Protein AF-A0A1N7NKH2-F1 (afdb_monomer_lite)

pLDDT: mean 83.98, std 18.61, range [43.47, 98.81]

InterPro domains:
  IPR029060 PIN-like domain superfamily [SSF88723] (3-63)

Radius of gyration: 21.87 Å; chains: 1; bounding box: 74×22×43 Å

Sequence (74 aa):
MIEKFEQLGTENFAISEITLAELVFGAENSKNPPKNLDLIEVFANQVVVLPIFERDLPLWKRESPTKIYGPADQ

Foldseek 3Di:
DVVVCVVCFQQNAEDEPVVLVVQLVDLCPDPHNVVSNVVSVVSPVRHHYHYPDDPDPPPPVPPPPPPPDDDDDD

Structure (mmCIF, N/CA/C/O backbone):
data_AF-A0A1N7NKH2-F1
#
_entry.id   AF-A0A1N7NKH2-F1
#
loop_
_atom_site.group_PDB
_atom_site.id
_atom_site.type_symbol
_atom_site.label_atom_id
_atom_site.label_alt_id
_atom_site.label_comp_id
_atom_site.label_asym_id
_atom_site.label_entity_id
_atom_site.label_seq_id
_atom_site.pdbx_PDB_ins_code
_atom_site.Cartn_x
_atom_site.Cartn_y
_atom_site.Cartn_z
_atom_site.occupancy
_atom_site.B_iso_or_equiv
_atom_site.auth_seq_id
_atom_site.auth_comp_id
_atom_site.auth_asym_id
_atom_site.auth_atom_id
_atom_site.pdbx_PDB_model_num
ATOM 1 N N . MET A 1 1 ? -6.151 6.762 18.462 1.00 72.69 1 MET A N 1
ATOM 2 C CA . MET A 1 1 ? -5.8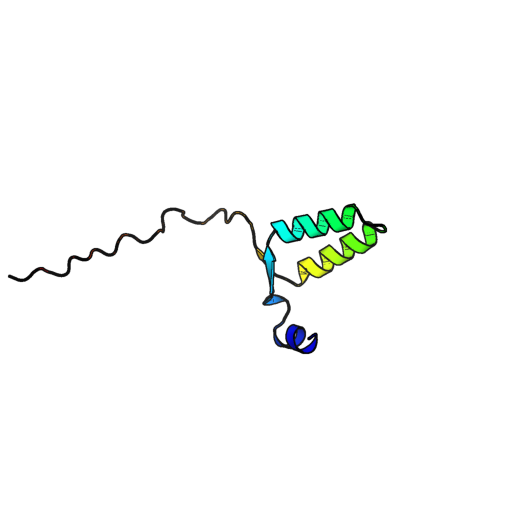73 6.669 17.006 1.00 72.69 1 MET A CA 1
ATOM 3 C C . MET A 1 1 ? -5.800 5.207 16.595 1.00 72.69 1 MET A C 1
ATOM 5 O O . MET A 1 1 ? -6.695 4.804 15.874 1.00 72.69 1 MET A O 1
ATOM 9 N N . ILE A 1 2 ? -4.852 4.416 17.117 1.00 87.00 2 ILE A N 1
ATOM 10 C CA . ILE A 1 2 ? -4.756 2.956 16.883 1.00 87.00 2 ILE A CA 1
ATOM 11 C C . ILE A 1 2 ? -6.081 2.234 17.167 1.00 87.00 2 ILE A C 1
ATOM 13 O O . ILE A 1 2 ? -6.585 1.552 16.288 1.00 87.00 2 ILE A O 1
ATOM 17 N N . GLU A 1 3 ? -6.719 2.521 18.306 1.00 93.88 3 GLU A N 1
ATOM 18 C CA . GLU A 1 3 ? -8.030 1.952 18.675 1.00 93.88 3 GLU A CA 1
ATOM 19 C C . GLU A 1 3 ? -9.100 2.115 17.583 1.00 93.88 3 GLU A C 1
ATOM 21 O O . GLU A 1 3 ? -9.951 1.254 17.402 1.00 93.88 3 GLU A O 1
ATOM 26 N N . LYS A 1 4 ? -9.058 3.215 16.819 1.00 90.44 4 LYS A N 1
ATOM 27 C CA . LYS A 1 4 ? -10.016 3.466 15.739 1.00 90.44 4 LYS A CA 1
ATOM 28 C C . LYS A 1 4 ? -9.690 2.664 14.478 1.00 90.44 4 LYS A C 1
ATOM 30 O O . LYS A 1 4 ? -10.609 2.265 13.777 1.00 90.44 4 LYS A O 1
ATOM 35 N N . PHE A 1 5 ? -8.408 2.425 14.201 1.00 88.94 5 PHE A N 1
ATOM 36 C CA . PHE A 1 5 ? -7.984 1.535 13.117 1.00 88.94 5 PHE A CA 1
ATOM 37 C C . PHE A 1 5 ? -8.351 0.080 13.439 1.00 88.94 5 PHE A C 1
ATOM 39 O O . PHE A 1 5 ? -8.897 -0.606 12.584 1.00 88.94 5 PHE A O 1
ATOM 46 N N . GLU A 1 6 ? -8.148 -0.352 14.685 1.00 90.94 6 GLU A N 1
ATOM 47 C CA . GLU A 1 6 ? -8.527 -1.692 15.157 1.00 90.94 6 GLU A CA 1
ATOM 48 C C . GLU A 1 6 ? -10.045 -1.915 15.136 1.00 90.94 6 GLU A C 1
ATOM 50 O O . GLU A 1 6 ? -10.503 -2.976 14.729 1.00 90.94 6 GLU A O 1
ATOM 55 N N . GLN A 1 7 ? -10.837 -0.909 15.526 1.00 95.31 7 GLN A N 1
ATOM 56 C CA . GLN A 1 7 ? -12.304 -0.979 15.474 1.00 95.31 7 GLN A CA 1
ATOM 57 C C . GLN A 1 7 ? -12.862 -1.062 14.050 1.00 95.31 7 GLN A C 1
ATOM 59 O O . GLN A 1 7 ? -13.908 -1.672 13.845 1.00 95.31 7 GLN A O 1
ATOM 64 N N . LEU A 1 8 ? -12.221 -0.386 13.092 1.00 93.50 8 LEU A N 1
ATOM 65 C CA . LEU A 1 8 ? -12.688 -0.323 11.709 1.00 93.50 8 LEU A CA 1
ATOM 66 C C . LEU A 1 8 ? -12.198 -1.503 10.865 1.00 93.50 8 LEU A C 1
ATOM 68 O O . LEU A 1 8 ? -12.876 -1.828 9.901 1.00 93.50 8 LEU A O 1
ATOM 72 N N . GLY A 1 9 ? -11.071 -2.130 11.216 1.00 92.56 9 GLY A N 1
ATOM 73 C CA . GLY A 1 9 ? -10.469 -3.211 10.432 1.00 92.56 9 GLY A CA 1
ATOM 74 C C . GLY A 1 9 ? -9.749 -2.690 9.184 1.00 92.56 9 GLY A C 1
ATOM 75 O O . GLY A 1 9 ? -10.236 -1.799 8.482 1.00 92.56 9 GLY A O 1
ATOM 76 N N . THR A 1 10 ? -8.551 -3.207 8.907 1.00 91.00 10 THR A N 1
ATOM 77 C CA . THR A 1 10 ? -7.727 -2.717 7.788 1.00 91.00 10 THR A CA 1
ATOM 78 C C . THR A 1 10 ? -8.297 -3.095 6.424 1.00 91.00 10 THR A C 1
ATOM 80 O O . THR A 1 10 ? -8.059 -2.389 5.448 1.00 91.00 10 THR A O 1
ATOM 83 N N . GLU A 1 11 ? -9.136 -4.129 6.372 1.00 90.81 11 GLU A N 1
ATOM 84 C CA . GLU A 1 11 ? -9.902 -4.540 5.198 1.00 90.81 11 GLU A CA 1
ATOM 85 C C . GLU A 1 11 ? -10.891 -3.470 4.710 1.00 90.81 11 GLU A C 1
ATOM 87 O O . GLU A 1 11 ? -11.290 -3.488 3.548 1.00 90.81 11 GLU A O 1
ATOM 92 N N . ASN A 1 12 ? -11.264 -2.519 5.575 1.00 94.00 12 ASN A N 1
ATOM 93 C CA . ASN A 1 12 ? -12.122 -1.385 5.224 1.00 94.00 12 ASN A CA 1
ATOM 94 C C . ASN A 1 12 ? -11.326 -0.139 4.815 1.00 94.00 12 ASN A C 1
ATOM 96 O O . ASN A 1 12 ? -11.909 0.916 4.550 1.00 94.00 12 ASN A O 1
ATOM 100 N N . PHE A 1 13 ? -9.997 -0.235 4.758 1.00 95.50 13 PHE A N 1
ATOM 101 C CA . PHE A 1 13 ? -9.139 0.821 4.243 1.00 95.50 13 PHE A CA 1
ATOM 102 C C . PHE A 1 13 ? -8.671 0.494 2.844 1.00 95.50 13 PHE A C 1
ATOM 104 O O . PHE A 1 13 ? -8.450 -0.660 2.485 1.00 95.50 13 PHE A O 1
ATOM 111 N N . ALA A 1 14 ? -8.492 1.551 2.064 1.00 96.44 14 ALA A N 1
ATOM 112 C CA . ALA A 1 14 ? -8.028 1.433 0.706 1.00 96.44 14 ALA A CA 1
ATOM 113 C C . ALA A 1 14 ? -6.960 2.475 0.392 1.00 96.44 14 ALA A C 1
ATOM 115 O O . ALA A 1 14 ? -7.007 3.606 0.882 1.00 96.44 14 ALA A O 1
ATOM 116 N N . ILE A 1 15 ? -6.028 2.088 -0.471 1.00 97.06 15 ILE A N 1
ATOM 117 C CA . ILE A 1 15 ? -5.104 2.992 -1.153 1.00 97.06 15 ILE A CA 1
ATOM 118 C C . ILE A 1 15 ? -5.245 2.804 -2.661 1.00 97.06 15 ILE A C 1
ATOM 120 O O . ILE A 1 15 ? -5.684 1.757 -3.130 1.00 97.06 15 ILE A O 1
ATOM 124 N N . SER A 1 16 ? -4.862 3.814 -3.436 1.00 97.00 16 SER A N 1
ATOM 125 C CA . SER A 1 16 ? -4.759 3.651 -4.887 1.00 97.00 16 SER A CA 1
ATOM 126 C C . SER A 1 16 ? -3.492 2.876 -5.262 1.00 97.00 16 SER A C 1
ATOM 128 O O . SER A 1 16 ? -2.487 2.940 -4.551 1.00 97.00 16 SER A O 1
ATOM 130 N N . GLU A 1 17 ? -3.502 2.206 -6.412 1.00 96.12 17 GLU A N 1
ATOM 131 C CA . GLU A 1 17 ? -2.295 1.605 -6.998 1.00 96.12 17 GLU A CA 1
ATOM 132 C C . GLU A 1 17 ? -1.185 2.650 -7.240 1.00 96.12 17 GLU A C 1
ATOM 134 O O . GLU A 1 17 ? -0.007 2.336 -7.083 1.00 96.12 17 GLU A O 1
ATOM 139 N N . ILE A 1 18 ? -1.542 3.916 -7.515 1.00 96.56 18 ILE A N 1
ATOM 140 C CA . ILE A 1 18 ? -0.572 5.026 -7.618 1.00 96.56 18 ILE A CA 1
ATOM 141 C C . ILE A 1 18 ? 0.164 5.198 -6.288 1.00 96.56 18 ILE A C 1
ATOM 143 O O . ILE A 1 18 ? 1.390 5.239 -6.258 1.00 96.56 18 ILE A O 1
ATOM 147 N N . THR A 1 19 ? -0.576 5.239 -5.179 1.00 98.25 19 THR A N 1
ATOM 148 C CA . THR A 1 19 ? 0.004 5.365 -3.837 1.00 98.25 19 THR A CA 1
ATOM 149 C C . THR A 1 19 ? 0.888 4.168 -3.493 1.00 98.25 19 THR A C 1
ATOM 151 O O . THR A 1 19 ? 1.951 4.341 -2.903 1.00 98.25 19 THR A O 1
ATOM 154 N N . LEU A 1 20 ? 0.499 2.950 -3.887 1.00 98.31 20 LEU A N 1
ATOM 155 C CA . LEU A 1 20 ? 1.359 1.777 -3.719 1.00 98.31 20 LEU A CA 1
ATOM 156 C C . LEU A 1 20 ? 2.673 1.928 -4.504 1.00 98.31 20 LEU A C 1
ATOM 158 O O . LEU A 1 20 ? 3.740 1.651 -3.958 1.00 98.31 20 LEU A O 1
ATOM 162 N N . ALA A 1 21 ? 2.618 2.418 -5.745 1.00 98.12 21 ALA A N 1
ATOM 163 C CA . ALA A 1 21 ? 3.812 2.665 -6.553 1.00 98.12 21 ALA A CA 1
ATOM 164 C C . ALA A 1 21 ? 4.742 3.715 -5.915 1.00 98.12 21 ALA A C 1
ATOM 166 O O . ALA A 1 21 ? 5.957 3.525 -5.888 1.00 98.12 21 ALA A O 1
ATOM 167 N N . GLU A 1 22 ? 4.189 4.786 -5.342 1.00 98.69 22 GLU A N 1
ATOM 168 C CA . GLU A 1 22 ? 4.959 5.796 -4.601 1.00 98.69 22 GLU A CA 1
ATOM 169 C C . GLU A 1 22 ? 5.647 5.203 -3.362 1.00 98.69 22 GLU A C 1
ATOM 171 O O . GLU A 1 22 ? 6.809 5.513 -3.086 1.00 98.69 22 GLU A O 1
ATOM 176 N N . LEU A 1 23 ? 4.956 4.3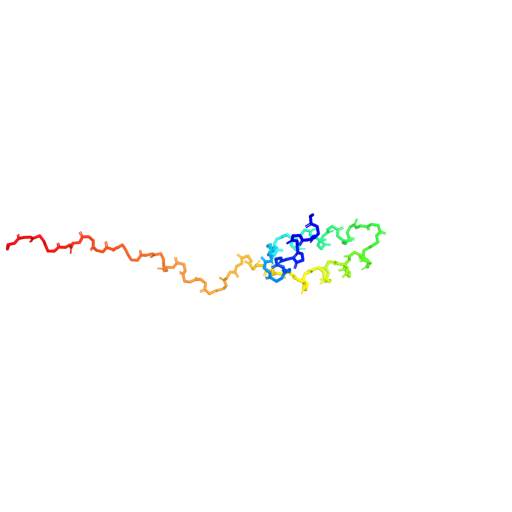22 -2.631 1.00 98.75 23 LEU A N 1
ATOM 177 C CA . LEU A 1 23 ? 5.511 3.635 -1.464 1.00 98.75 23 LEU A CA 1
ATOM 178 C C . LEU A 1 23 ? 6.660 2.696 -1.844 1.00 98.75 23 LEU A C 1
ATOM 180 O O . LEU A 1 23 ? 7.703 2.717 -1.187 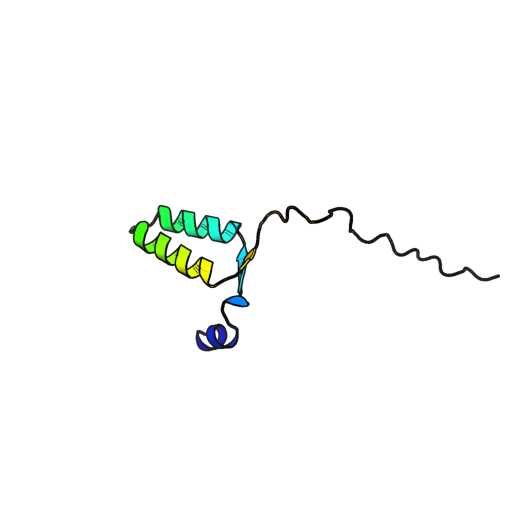1.00 98.75 23 LEU A O 1
ATOM 184 N N . VAL A 1 24 ? 6.496 1.915 -2.915 1.00 98.62 24 VAL A N 1
ATOM 185 C CA . VAL A 1 24 ? 7.554 1.042 -3.447 1.00 98.62 24 VAL A CA 1
ATOM 186 C C . VAL A 1 24 ? 8.756 1.875 -3.880 1.00 98.62 24 VAL A C 1
ATOM 188 O O . VAL A 1 24 ? 9.869 1.612 -3.429 1.00 98.62 24 VAL A O 1
ATOM 191 N N . PHE A 1 25 ? 8.535 2.941 -4.651 1.00 98.81 25 PHE A N 1
ATOM 192 C CA . PHE A 1 25 ? 9.601 3.853 -5.063 1.00 98.81 25 PHE A CA 1
ATOM 193 C C . PHE A 1 25 ? 10.348 4.442 -3.855 1.00 98.81 25 PHE A C 1
ATOM 195 O O . PHE A 1 25 ? 11.581 4.473 -3.823 1.00 98.81 25 PHE A O 1
ATOM 202 N N . GLY A 1 26 ? 9.619 4.876 -2.824 1.00 98.69 26 GLY A N 1
ATOM 203 C CA . GLY A 1 26 ? 10.211 5.368 -1.582 1.00 98.69 26 GLY A CA 1
ATOM 204 C C . GLY A 1 26 ? 11.039 4.305 -0.851 1.00 98.69 26 GLY A C 1
ATOM 205 O O . GLY A 1 26 ? 12.120 4.613 -0.342 1.00 98.69 26 GLY A O 1
ATOM 206 N N . ALA A 1 27 ? 10.571 3.055 -0.818 1.00 98.62 27 ALA A N 1
ATOM 207 C CA . ALA A 1 27 ? 11.280 1.938 -0.200 1.00 98.62 27 ALA A CA 1
ATOM 208 C C . ALA A 1 27 ? 12.575 1.585 -0.952 1.00 98.62 27 ALA A C 1
ATOM 210 O O . ALA A 1 27 ? 13.628 1.476 -0.316 1.00 98.62 27 ALA A O 1
ATOM 211 N N . GLU A 1 28 ? 12.529 1.490 -2.284 1.00 98.69 28 GLU A N 1
ATOM 212 C CA . GLU A 1 28 ? 13.690 1.212 -3.146 1.00 98.69 28 GLU A CA 1
ATOM 213 C C . GLU A 1 28 ? 14.809 2.248 -2.976 1.00 98.69 28 GLU A C 1
ATOM 215 O O . GLU A 1 28 ? 15.988 1.900 -2.955 1.00 98.69 28 GLU A O 1
ATOM 220 N N . ASN A 1 29 ? 14.441 3.518 -2.783 1.00 98.62 29 ASN A N 1
ATOM 221 C CA . ASN A 1 29 ? 15.377 4.636 -2.634 1.00 98.62 29 ASN A CA 1
ATOM 222 C C . ASN A 1 29 ? 15.749 4.945 -1.170 1.00 98.62 29 ASN A C 1
ATOM 224 O O . ASN A 1 29 ? 16.369 5.968 -0.869 1.00 98.62 29 ASN A O 1
ATOM 228 N N . SER A 1 30 ? 15.361 4.081 -0.232 1.00 98.31 30 SER A N 1
ATOM 229 C CA . SER A 1 30 ? 15.614 4.281 1.194 1.00 98.31 30 SER A CA 1
ATOM 230 C C . SER A 1 30 ? 17.002 3.791 1.636 1.00 98.31 30 SER A C 1
ATOM 232 O O . SER A 1 30 ? 17.733 3.130 0.906 1.00 98.31 30 SER A O 1
ATOM 234 N N . LYS A 1 31 ? 17.373 4.071 2.895 1.00 98.44 31 LYS A N 1
ATOM 235 C CA . LYS A 1 31 ? 18.638 3.592 3.490 1.00 98.44 31 LYS A CA 1
ATOM 236 C C . LYS A 1 31 ? 18.688 2.073 3.711 1.00 98.44 31 LYS A C 1
ATOM 238 O O . LYS A 1 31 ? 19.771 1.539 3.927 1.00 98.44 31 LYS A O 1
ATOM 243 N N . ASN A 1 32 ? 17.538 1.397 3.734 1.00 98.19 32 ASN A N 1
ATOM 244 C CA . ASN A 1 32 ? 17.450 -0.056 3.879 1.00 98.19 32 ASN A CA 1
ATOM 245 C C . ASN A 1 32 ? 16.303 -0.596 3.006 1.00 98.19 32 ASN A C 1
ATOM 247 O O . ASN A 1 32 ? 15.215 -0.860 3.528 1.00 98.19 32 ASN A O 1
ATOM 251 N N . PRO A 1 33 ? 16.532 -0.727 1.686 1.00 98.56 33 PRO A N 1
ATOM 252 C CA . PRO A 1 33 ? 15.495 -1.144 0.752 1.00 98.56 33 PRO A CA 1
ATOM 253 C C . PRO A 1 33 ? 14.866 -2.505 1.066 1.00 98.56 33 PRO A C 1
ATOM 255 O O . PRO A 1 33 ? 13.642 -2.546 1.105 1.00 98.56 33 PRO A O 1
ATOM 258 N N . PRO A 1 34 ? 15.621 -3.581 1.388 1.00 98.56 34 PRO A N 1
ATOM 259 C CA . PRO A 1 34 ? 15.017 -4.884 1.682 1.00 98.56 34 PRO A CA 1
ATOM 260 C C . PRO A 1 34 ? 13.996 -4.814 2.819 1.00 98.56 34 PRO A C 1
ATOM 262 O O . PRO A 1 34 ? 12.845 -5.194 2.648 1.00 98.56 34 PRO A O 1
ATOM 265 N N . LYS A 1 35 ? 14.378 -4.206 3.951 1.00 98.50 35 LYS A N 1
ATOM 266 C CA . LYS A 1 35 ? 13.483 -4.067 5.107 1.00 98.50 35 LYS A CA 1
ATOM 267 C C . LYS A 1 35 ? 12.217 -3.276 4.769 1.00 98.50 35 LYS A C 1
ATOM 269 O O . LYS A 1 35 ? 11.143 -3.577 5.282 1.00 98.50 35 LYS A O 1
ATOM 274 N N . ASN A 1 36 ? 12.358 -2.208 3.990 1.00 98.69 36 ASN A N 1
ATOM 275 C CA . ASN A 1 36 ? 11.236 -1.326 3.701 1.00 98.69 36 ASN A CA 1
ATOM 276 C C . ASN A 1 36 ? 10.312 -1.919 2.637 1.00 98.69 36 ASN A C 1
ATOM 278 O O . ASN A 1 36 ? 9.106 -1.757 2.766 1.00 98.69 36 ASN A O 1
ATOM 282 N N . LEU A 1 37 ? 10.845 -2.639 1.649 1.00 98.75 37 LEU A N 1
ATOM 283 C CA . LEU A 1 37 ? 10.040 -3.378 0.677 1.00 98.75 37 LEU A CA 1
ATOM 284 C C . LEU A 1 37 ? 9.202 -4.460 1.367 1.00 98.75 37 LEU A C 1
ATOM 286 O O . LEU A 1 37 ? 7.995 -4.491 1.148 1.00 98.75 37 LEU A O 1
ATOM 290 N N . ASP A 1 38 ? 9.796 -5.232 2.284 1.00 98.69 38 ASP A N 1
ATOM 291 C CA . ASP A 1 38 ? 9.060 -6.218 3.091 1.00 98.69 38 ASP A CA 1
ATOM 292 C C . ASP A 1 38 ? 7.921 -5.556 3.890 1.00 98.69 38 ASP A C 1
ATOM 294 O O . ASP A 1 38 ? 6.811 -6.078 3.985 1.00 98.69 38 ASP A O 1
ATOM 298 N N . LEU A 1 39 ? 8.167 -4.368 4.456 1.00 98.50 39 LEU A N 1
ATOM 299 C CA . LEU A 1 39 ? 7.149 -3.620 5.197 1.00 98.50 39 LEU A CA 1
ATOM 300 C C . LEU A 1 39 ? 6.014 -3.133 4.289 1.00 98.50 39 LEU A C 1
ATOM 302 O O . LEU A 1 39 ? 4.853 -3.192 4.696 1.00 98.50 39 LEU A O 1
ATOM 306 N N . ILE A 1 40 ? 6.330 -2.666 3.076 1.00 98.56 40 ILE A N 1
ATOM 307 C CA . ILE A 1 40 ? 5.316 -2.275 2.090 1.00 98.56 40 ILE A CA 1
ATOM 308 C C . ILE A 1 40 ? 4.494 -3.487 1.649 1.00 98.56 40 ILE A C 1
ATOM 310 O O . ILE A 1 40 ? 3.277 -3.366 1.556 1.00 98.56 40 ILE A O 1
ATOM 3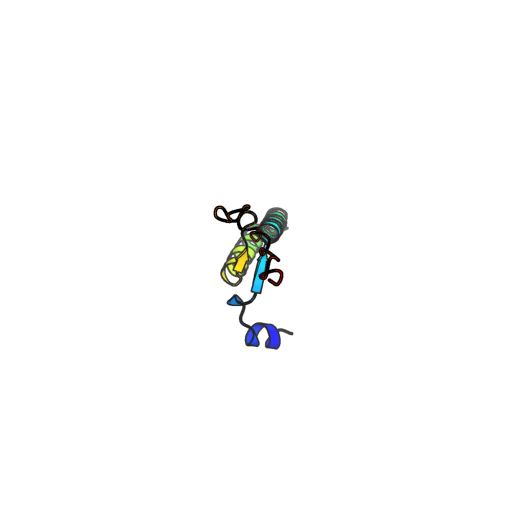14 N N . GLU A 1 41 ? 5.109 -4.653 1.448 1.00 98.19 41 GLU A N 1
ATOM 315 C CA . GLU A 1 41 ? 4.391 -5.888 1.113 1.00 98.19 41 GLU A CA 1
ATOM 316 C C . GLU A 1 41 ? 3.425 -6.301 2.233 1.00 98.19 41 GLU A C 1
ATOM 318 O O . GLU A 1 41 ? 2.246 -6.558 1.982 1.00 98.19 41 GLU A O 1
ATOM 323 N N . VAL A 1 42 ? 3.883 -6.300 3.490 1.00 98.00 42 VAL A N 1
ATOM 324 C CA . VAL A 1 42 ? 3.023 -6.596 4.648 1.00 98.00 42 VAL A CA 1
ATOM 325 C C . VAL A 1 42 ? 1.865 -5.602 4.747 1.00 98.00 42 VAL A C 1
ATOM 327 O O . VAL A 1 42 ? 0.730 -6.015 4.975 1.00 98.00 42 VAL A O 1
ATOM 330 N N . PHE A 1 43 ? 2.129 -4.309 4.555 1.00 96.69 43 PHE A N 1
ATOM 331 C CA . PHE A 1 43 ? 1.098 -3.272 4.575 1.00 96.69 43 PHE A CA 1
ATOM 332 C C . PHE A 1 43 ? 0.085 -3.435 3.432 1.00 96.69 43 PHE A C 1
ATOM 334 O O . PHE A 1 43 ? -1.120 -3.395 3.674 1.00 96.69 43 PHE A O 1
ATOM 341 N N . ALA A 1 44 ? 0.551 -3.665 2.201 1.00 97.00 44 ALA A N 1
ATOM 342 C CA . ALA A 1 44 ? -0.306 -3.825 1.028 1.00 97.00 44 ALA A CA 1
ATOM 343 C C . ALA A 1 44 ? -1.227 -5.050 1.140 1.00 97.00 44 ALA A C 1
ATOM 345 O O . ALA A 1 44 ? -2.343 -5.018 0.636 1.00 97.00 44 ALA A O 1
ATOM 346 N N . ASN A 1 45 ? -0.800 -6.095 1.856 1.00 96.75 45 ASN A N 1
ATOM 347 C CA . ASN A 1 45 ? -1.620 -7.275 2.139 1.00 96.75 45 ASN A CA 1
ATOM 348 C C . ASN A 1 45 ? -2.724 -7.041 3.190 1.00 96.75 45 ASN A C 1
ATOM 350 O O . ASN A 1 45 ? -3.575 -7.908 3.379 1.00 96.75 45 ASN A O 1
ATOM 354 N N . GLN A 1 46 ? -2.714 -5.907 3.897 1.00 95.38 46 GLN A N 1
ATOM 355 C CA . GLN A 1 46 ? -3.693 -5.585 4.945 1.00 95.38 46 GLN A CA 1
ATOM 356 C C . GLN A 1 46 ? -4.797 -4.636 4.478 1.00 95.38 46 GLN A C 1
ATOM 358 O O . GLN A 1 46 ? -5.835 -4.562 5.135 1.00 95.38 46 GLN A O 1
ATOM 363 N N . VAL A 1 47 ? -4.576 -3.907 3.382 1.00 96.19 47 VAL A N 1
ATOM 364 C CA . VAL A 1 47 ? -5.485 -2.880 2.857 1.00 96.19 47 VAL A CA 1
ATOM 365 C C . VAL A 1 47 ? -5.944 -3.232 1.446 1.00 96.19 47 VAL A C 1
ATOM 367 O O . VAL A 1 47 ? -5.291 -3.984 0.727 1.00 96.19 47 VAL A O 1
ATOM 370 N N . VAL A 1 48 ? -7.058 -2.655 1.009 1.00 96.31 48 VAL A N 1
ATOM 371 C CA . VAL A 1 48 ? -7.529 -2.803 -0.369 1.00 96.31 48 VAL A CA 1
ATOM 372 C C . VAL A 1 48 ? -6.711 -1.901 -1.296 1.00 96.31 48 VAL A C 1
ATOM 374 O O . VAL A 1 48 ? -6.698 -0.680 -1.145 1.00 96.31 48 VAL A O 1
ATOM 377 N N . VAL A 1 49 ? -6.047 -2.480 -2.296 1.00 95.88 49 VAL A N 1
ATOM 378 C CA . VAL A 1 49 ? -5.382 -1.710 -3.358 1.00 95.88 49 VAL A CA 1
ATOM 379 C C . VAL A 1 49 ? -6.356 -1.530 -4.520 1.00 95.88 49 VAL A C 1
ATOM 381 O O . VAL A 1 49 ? -6.722 -2.494 -5.191 1.00 95.88 49 VAL A O 1
ATOM 384 N N . LEU A 1 50 ? -6.800 -0.294 -4.746 1.00 94.44 50 LEU A N 1
ATOM 385 C CA . LEU A 1 50 ? -7.737 0.039 -5.817 1.00 94.44 50 LEU A CA 1
ATOM 386 C C . LEU A 1 50 ? -6.989 0.188 -7.153 1.00 94.44 50 LEU A C 1
ATOM 388 O O . LEU A 1 50 ? -6.052 0.995 -7.222 1.00 94.44 50 LEU A O 1
ATOM 392 N N . PRO A 1 51 ? -7.401 -0.534 -8.213 1.00 91.88 51 PRO A N 1
ATOM 393 C CA . PRO A 1 51 ? -6.763 -0.440 -9.521 1.00 91.88 51 PRO A CA 1
ATOM 394 C C . PRO A 1 51 ? -7.017 0.932 -10.160 1.00 91.88 51 PRO A C 1
ATOM 396 O O . PRO A 1 51 ? -8.096 1.505 -10.015 1.00 91.88 51 PRO A O 1
ATOM 399 N N . ILE A 1 52 ? -6.046 1.454 -10.917 1.00 86.00 52 ILE A N 1
ATOM 400 C CA . ILE A 1 52 ? -6.210 2.730 -11.655 1.00 86.00 52 ILE A CA 1
ATOM 401 C C . ILE A 1 52 ? -7.141 2.564 -12.855 1.00 86.00 52 ILE A C 1
ATOM 403 O O . ILE A 1 52 ? -7.897 3.470 -13.204 1.00 86.00 52 ILE A O 1
ATOM 407 N N . PHE A 1 53 ? -7.081 1.400 -13.497 1.00 80.25 53 PHE A N 1
ATOM 408 C CA . PHE A 1 53 ? -7.927 1.067 -14.628 1.00 80.25 53 PHE A CA 1
ATOM 409 C C . PHE A 1 53 ? -8.748 -0.169 -14.291 1.00 80.25 53 PHE A C 1
ATOM 411 O O . PHE A 1 53 ? -8.250 -1.295 -14.303 1.00 80.25 53 PHE A O 1
ATOM 418 N N . GLU A 1 54 ? -10.037 0.036 -14.038 1.00 66.31 54 GLU A N 1
ATOM 419 C CA . GLU A 1 54 ? -11.004 -1.047 -14.134 1.00 66.31 54 GLU A CA 1
ATOM 420 C C . GLU A 1 54 ? -11.112 -1.445 -15.610 1.00 66.31 54 GLU A C 1
ATOM 422 O O . GLU A 1 54 ? -11.625 -0.686 -16.435 1.00 66.31 54 GLU A O 1
ATOM 427 N N . ARG A 1 55 ? -10.611 -2.636 -15.963 1.00 57.41 55 ARG A N 1
ATOM 428 C CA . ARG A 1 55 ? -10.708 -3.164 -17.338 1.00 57.41 55 ARG A CA 1
ATOM 429 C C . ARG A 1 55 ? -12.154 -3.279 -17.835 1.00 57.41 55 ARG A C 1
ATOM 431 O O . ARG A 1 55 ? -12.368 -3.253 -19.043 1.00 57.41 55 ARG A O 1
ATOM 438 N N . ASP A 1 56 ? -13.117 -3.346 -16.917 1.00 58.94 56 ASP A N 1
ATOM 439 C CA . ASP A 1 56 ? -14.500 -3.719 -17.201 1.00 58.94 56 ASP A CA 1
ATOM 440 C C . ASP A 1 56 ? -15.529 -2.619 -16.904 1.00 58.94 56 ASP A C 1
ATOM 442 O O . ASP A 1 56 ? -16.720 -2.919 -16.849 1.00 58.94 56 ASP A O 1
ATOM 446 N N . LEU A 1 57 ? -15.134 -1.346 -16.747 1.00 56.97 57 LEU A N 1
ATOM 447 C CA . LEU A 1 57 ? -16.121 -0.261 -16.720 1.00 56.97 57 LEU A CA 1
ATOM 448 C C . LEU A 1 57 ? -16.712 -0.086 -18.125 1.00 56.97 57 LEU A C 1
ATOM 450 O O . LEU A 1 57 ? -16.008 0.388 -19.024 1.00 56.97 57 LEU A O 1
ATOM 454 N N . PRO A 1 58 ? -18.007 -0.385 -18.356 1.00 60.19 58 PRO A N 1
ATOM 455 C CA . PRO A 1 58 ? -18.662 0.070 -19.565 1.00 60.19 58 PRO A CA 1
ATOM 456 C C . PRO A 1 58 ? -18.760 1.592 -19.459 1.00 60.19 58 PRO A C 1
ATOM 458 O O . PRO A 1 58 ? -19.701 2.125 -18.873 1.00 60.19 58 PRO A O 1
ATOM 461 N N . LEU A 1 59 ? -17.793 2.303 -20.044 1.00 56.88 59 LEU A N 1
ATOM 462 C CA . LEU A 1 59 ? -17.742 3.771 -20.121 1.00 56.88 59 LEU A CA 1
ATOM 463 C C . LEU A 1 59 ? -19.039 4.384 -20.703 1.00 56.88 59 LEU A C 1
ATOM 465 O O . LEU A 1 59 ? -19.283 5.582 -20.592 1.00 56.88 59 LEU A O 1
ATOM 469 N N . TRP A 1 60 ? -19.898 3.553 -21.299 1.00 58.00 60 TRP A N 1
ATOM 470 C CA . TRP A 1 60 ? -21.197 3.886 -21.875 1.00 58.00 60 TRP A CA 1
ATOM 471 C C . TRP A 1 60 ? -22.415 3.602 -20.979 1.00 58.00 60 TRP A C 1
ATOM 473 O O . TRP A 1 60 ? -23.525 3.924 -21.388 1.00 58.00 60 TRP A O 1
ATOM 483 N N . LYS A 1 61 ? -22.268 3.060 -19.758 1.00 49.00 61 LYS A N 1
ATOM 484 C CA . LYS A 1 61 ? -23.368 3.032 -18.765 1.00 49.00 61 LYS A CA 1
ATOM 485 C C . LYS A 1 61 ? -23.540 4.371 -18.034 1.00 49.00 61 LYS A C 1
ATOM 487 O O . LYS A 1 61 ? -24.141 4.426 -16.965 1.00 49.00 61 LYS A O 1
ATOM 492 N N . ARG A 1 62 ? -23.061 5.469 -18.627 1.00 52.31 62 ARG A N 1
ATOM 493 C CA . ARG A 1 62 ? -23.574 6.802 -18.314 1.00 52.31 62 ARG A CA 1
ATOM 494 C C . ARG A 1 62 ? -25.063 6.779 -18.642 1.00 52.31 62 ARG A C 1
ATOM 496 O O . ARG A 1 62 ? -25.423 6.457 -19.771 1.00 52.31 62 ARG A O 1
ATOM 503 N N . GLU A 1 63 ? -25.877 7.008 -17.619 1.00 57.69 63 GLU A N 1
ATOM 504 C CA . GLU A 1 63 ? -27.335 6.900 -17.611 1.00 57.69 63 GLU A CA 1
ATOM 505 C C . GLU A 1 63 ? -27.944 7.215 -18.982 1.00 57.69 63 GLU A C 1
ATOM 507 O O . GLU A 1 63 ? -27.693 8.274 -19.565 1.00 57.69 63 GLU A O 1
ATOM 512 N N . SER A 1 64 ? -28.749 6.285 -19.511 1.00 57.81 64 SER A N 1
ATOM 513 C CA . SER A 1 64 ? -29.682 6.647 -20.578 1.00 57.81 64 SER A CA 1
ATOM 514 C C . SER A 1 64 ? -30.460 7.847 -20.048 1.00 57.81 64 SER A C 1
ATOM 516 O O . SER A 1 64 ? -31.016 7.701 -18.958 1.00 57.81 64 SER A O 1
ATOM 518 N N . PRO A 1 65 ? -30.475 9.012 -20.723 1.00 53.72 65 PRO A N 1
ATOM 519 C CA . PRO A 1 65 ? -31.223 10.155 -20.230 1.00 53.72 65 PRO A CA 1
ATOM 520 C C . PRO A 1 65 ? -32.637 9.659 -19.973 1.00 53.72 65 PRO A C 1
ATOM 522 O O . PRO A 1 65 ? -33.299 9.184 -20.902 1.00 53.72 65 PRO A O 1
ATOM 525 N N . THR A 1 66 ? -33.048 9.6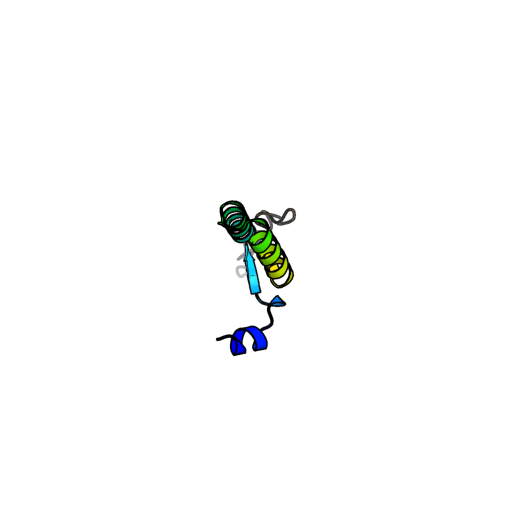58 -18.703 1.00 52.00 66 THR A N 1
ATOM 526 C CA . THR A 1 66 ? -34.401 9.304 -18.296 1.00 52.00 66 T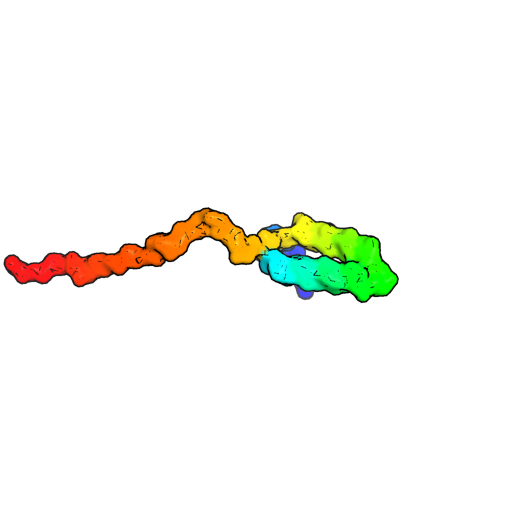HR A CA 1
ATOM 527 C C . THR A 1 66 ? -35.321 10.046 -19.247 1.00 52.00 66 THR A C 1
ATOM 529 O O . THR A 1 66 ? -35.266 11.275 -19.311 1.00 52.00 66 THR A O 1
ATOM 532 N N . LYS A 1 67 ? -36.090 9.316 -20.065 1.00 54.00 67 LYS A N 1
ATOM 533 C CA . LYS A 1 67 ? -37.095 9.931 -20.928 1.00 54.00 67 LYS A CA 1
ATOM 534 C C . LYS A 1 67 ? -38.048 10.688 -20.008 1.00 54.00 67 LYS A C 1
ATOM 536 O O . LYS A 1 67 ? -38.964 10.095 -19.452 1.00 54.00 67 LYS A O 1
ATOM 541 N N . ILE A 1 68 ? -37.847 11.993 -19.861 1.00 57.75 68 ILE A N 1
ATOM 542 C CA . ILE A 1 68 ? -38.849 12.907 -19.321 1.00 57.75 68 ILE A CA 1
ATOM 543 C C . ILE A 1 68 ? -39.879 13.181 -20.416 1.00 57.75 68 ILE A C 1
ATOM 545 O O . ILE A 1 68 ? -40.008 14.280 -20.932 1.00 57.75 68 ILE A O 1
ATOM 549 N N . TYR A 1 69 ? -40.593 12.131 -20.798 1.00 49.91 69 TYR A N 1
ATOM 550 C CA . TYR A 1 69 ? -41.904 12.250 -21.410 1.00 49.91 69 TYR A CA 1
ATOM 551 C C . TYR A 1 69 ? -42.809 11.313 -20.619 1.00 49.91 69 TYR A C 1
ATOM 553 O O . TYR A 1 69 ? -42.988 10.146 -20.964 1.00 49.91 69 TYR A O 1
ATOM 561 N N . GLY A 1 70 ? -43.327 11.831 -19.502 1.00 57.62 70 GLY A N 1
ATOM 562 C CA . GLY A 1 70 ? -44.647 11.406 -19.051 1.00 57.62 70 GLY A CA 1
ATOM 563 C C . GLY A 1 70 ? -45.668 11.780 -20.132 1.00 57.62 70 GLY A C 1
ATOM 564 O O . GLY A 1 70 ? -45.380 12.674 -20.936 1.00 57.62 70 GLY A O 1
ATOM 565 N N . PRO A 1 71 ? -46.814 11.085 -20.216 1.00 52.84 71 PRO A N 1
ATOM 566 C CA . PRO A 1 71 ? -47.820 11.405 -21.217 1.00 52.84 71 PRO A CA 1
ATOM 567 C C . PRO A 1 71 ? -48.213 12.876 -21.057 1.00 52.84 71 PRO A C 1
ATOM 569 O O . PRO A 1 71 ? -48.690 13.274 -19.998 1.00 52.84 71 PRO A O 1
ATOM 572 N N . ALA A 1 72 ? -47.954 13.682 -22.088 1.00 56.00 72 ALA A N 1
ATOM 573 C CA . ALA A 1 72 ? -48.602 14.972 -22.210 1.00 56.00 72 ALA A CA 1
ATOM 574 C C . ALA A 1 72 ? -50.059 14.669 -22.559 1.00 56.00 72 ALA A C 1
ATOM 576 O O . ALA A 1 72 ? -50.343 14.111 -23.615 1.00 56.00 72 ALA A O 1
ATOM 577 N N . ASP A 1 73 ? -50.907 14.924 -21.576 1.00 55.41 73 ASP A N 1
ATOM 578 C CA . ASP A 1 73 ? -52.355 15.057 -21.606 1.00 55.41 73 ASP A CA 1
ATOM 579 C C . ASP A 1 73 ? -53.023 15.132 -23.002 1.00 55.41 73 ASP A C 1
ATOM 581 O O . ASP A 1 73 ? -52.698 16.011 -23.801 1.00 55.41 73 ASP A O 1
ATOM 585 N N . GLN A 1 74 ? -54.071 14.298 -23.148 1.00 43.47 74 GLN A N 1
ATOM 586 C CA . GLN A 1 74 ? -55.193 14.302 -24.120 1.00 43.47 74 GLN A CA 1
ATOM 587 C C . GLN A 1 74 ? -55.029 13.529 -25.436 1.00 43.47 74 GLN A C 1
ATOM 589 O O . GLN A 1 74 ? -54.281 13.961 -26.337 1.00 43.47 74 GLN A O 1
#

Secondary structure (DSSP, 8-state):
-HHHHHHH-GGG-EEEHHHHHHHHHHHHTSSSHHHHHHHHHHHHTTSEEE-SS-TT--TT-S------------

Organism: NCBI:txid529505